Protein AF-A0A7D5MFA1-F1 (afdb_monomer_lite)

Foldseek 3Di:
DPDPPPVVFDPWDDDPHDIDGVDDPVCVVVVCVVVD

Sequence (36 aa):
MSCAGNCAVAPTVIIDRDLYGRVLPSQLDGLLDRYR

pLDDT: mean 93.69, std 4.96, range [71.81, 97.44]

Radius of gyration: 10.09 Å; chains: 1; bounding box: 24×21×21 Å

Structure (mmCIF, N/CA/C/O backbone):
data_AF-A0A7D5MFA1-F1
#
_entry.id   AF-A0A7D5MFA1-F1
#
loop_
_atom_site.group_PDB
_atom_site.id
_atom_site.type_symbol
_atom_site.label_atom_id
_atom_site.label_alt_id
_atom_site.label_comp_id
_atom_site.label_asym_id
_atom_site.label_entity_id
_atom_site.label_seq_id
_atom_site.pdbx_PDB_ins_code
_atom_site.Cartn_x
_atom_site.Cartn_y
_atom_site.Cartn_z
_atom_site.occupancy
_atom_site.B_iso_or_equiv
_atom_site.auth_seq_id
_atom_site.auth_comp_id
_atom_site.auth_asym_id
_atom_site.auth_atom_id
_atom_site.pdbx_PDB_model_num
ATOM 1 N N . MET A 1 1 ? 8.031 -10.520 5.153 1.00 71.81 1 MET A N 1
ATOM 2 C CA . MET A 1 1 ? 8.169 -10.411 3.684 1.00 71.81 1 MET A CA 1
ATOM 3 C C . MET A 1 1 ? 9.150 -9.288 3.397 1.00 71.81 1 MET A C 1
ATOM 5 O O . MET A 1 1 ? 9.013 -8.249 4.025 1.00 71.81 1 MET A O 1
ATOM 9 N N . SER A 1 2 ? 10.123 -9.493 2.505 1.00 81.25 2 SER A N 1
ATOM 10 C CA . SER A 1 2 ? 11.125 -8.461 2.177 1.00 81.25 2 SER A CA 1
ATOM 11 C C . SER A 1 2 ? 10.802 -7.674 0.898 1.00 81.25 2 SER A C 1
ATOM 13 O O . SER A 1 2 ? 11.302 -6.569 0.732 1.00 81.25 2 SER A O 1
ATOM 15 N N . CYS A 1 3 ? 9.976 -8.215 -0.010 1.00 91.00 3 CYS A N 1
ATOM 16 C CA . CYS A 1 3 ? 9.587 -7.563 -1.264 1.00 91.00 3 CYS A CA 1
ATOM 17 C C . CYS A 1 3 ? 8.230 -8.087 -1.764 1.00 91.00 3 CYS A C 1
ATOM 19 O O . CYS A 1 3 ? 7.962 -9.282 -1.658 1.00 91.00 3 CYS A O 1
ATOM 21 N N . ALA A 1 4 ? 7.414 -7.196 -2.337 1.00 93.69 4 ALA A N 1
ATOM 22 C CA . ALA A 1 4 ? 6.117 -7.505 -2.951 1.00 93.69 4 ALA A CA 1
ATOM 23 C C . ALA A 1 4 ? 6.166 -7.588 -4.494 1.00 93.69 4 ALA A C 1
ATOM 25 O O . ALA A 1 4 ? 5.131 -7.731 -5.135 1.00 93.69 4 ALA A O 1
ATOM 26 N N . GLY A 1 5 ? 7.343 -7.429 -5.111 1.00 95.31 5 GLY A N 1
ATOM 27 C CA . GLY A 1 5 ? 7.504 -7.437 -6.574 1.00 95.31 5 GLY A CA 1
ATOM 28 C C . GLY A 1 5 ? 6.837 -6.264 -7.307 1.00 95.31 5 GLY A C 1
ATOM 29 O O . GLY A 1 5 ? 6.777 -6.263 -8.530 1.00 95.31 5 GLY A O 1
ATOM 30 N N . ASN A 1 6 ? 6.353 -5.253 -6.580 1.00 96.12 6 ASN A N 1
ATOM 31 C CA . ASN A 1 6 ? 5.484 -4.193 -7.097 1.00 96.12 6 ASN A CA 1
ATOM 32 C C . ASN A 1 6 ? 6.214 -2.844 -7.278 1.00 96.12 6 ASN A C 1
ATOM 34 O O . ASN A 1 6 ? 5.657 -1.767 -7.063 1.00 96.12 6 ASN A O 1
ATOM 38 N N . CYS A 1 7 ? 7.503 -2.894 -7.630 1.00 94.88 7 CYS A N 1
ATOM 39 C CA . CYS A 1 7 ? 8.420 -1.749 -7.557 1.00 94.88 7 CYS A CA 1
ATOM 40 C C . CYS A 1 7 ? 7.994 -0.543 -8.415 1.00 94.88 7 CYS A C 1
ATOM 42 O O . CYS A 1 7 ? 8.224 0.595 -8.017 1.00 94.88 7 CYS A O 1
ATOM 44 N N . ALA A 1 8 ? 7.341 -0.769 -9.561 1.00 97.38 8 ALA A N 1
ATOM 45 C CA . ALA A 1 8 ? 6.893 0.297 -10.468 1.00 97.38 8 ALA A CA 1
ATOM 46 C C . ALA A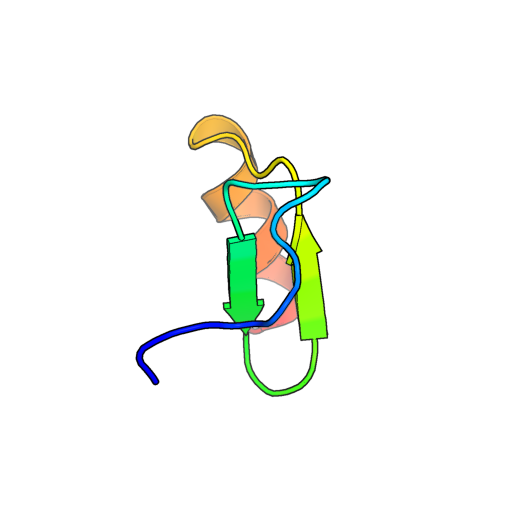 1 8 ? 5.798 1.205 -9.870 1.00 97.38 8 ALA A C 1
ATOM 48 O O . ALA A 1 8 ? 5.540 2.301 -10.371 1.00 97.38 8 ALA A O 1
ATOM 49 N N . V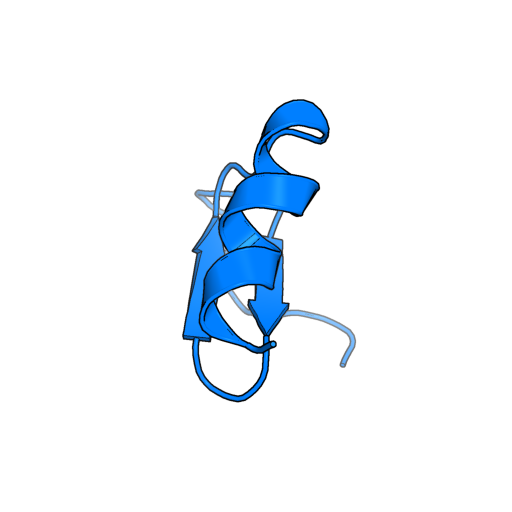AL A 1 9 ? 5.141 0.745 -8.804 1.00 96.56 9 VAL A N 1
ATOM 50 C CA . VAL A 1 9 ? 4.073 1.459 -8.096 1.00 96.56 9 VAL A CA 1
ATOM 51 C C . VAL A 1 9 ? 4.328 1.458 -6.587 1.00 96.56 9 VAL A C 1
ATOM 53 O O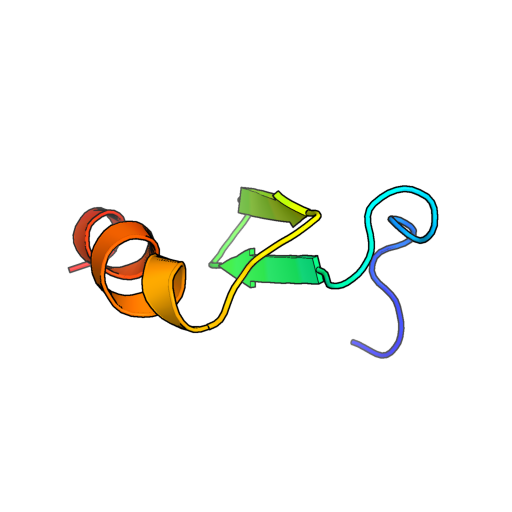 . VAL A 1 9 ? 3.395 1.422 -5.791 1.00 96.56 9 VAL A O 1
ATOM 56 N N . ALA A 1 10 ? 5.592 1.508 -6.169 1.00 94.81 10 ALA A N 1
ATOM 57 C CA . ALA A 1 10 ? 5.927 1.772 -4.774 1.00 94.81 10 ALA A CA 1
ATOM 58 C C . ALA A 1 10 ? 5.417 3.171 -4.331 1.00 94.81 10 ALA A C 1
ATOM 60 O O . ALA A 1 10 ? 5.281 4.061 -5.177 1.00 94.81 10 ALA A O 1
ATOM 61 N N . PRO A 1 11 ? 5.151 3.399 -3.028 1.00 94.81 11 PRO A N 1
ATOM 62 C CA . PRO A 1 11 ? 5.168 2.434 -1.920 1.00 94.81 11 PRO A CA 1
ATOM 63 C C . PRO A 1 11 ? 3.999 1.438 -1.986 1.00 94.81 11 PRO A C 1
ATOM 65 O O . PRO A 1 11 ? 2.949 1.726 -2.561 1.00 94.81 11 PRO A O 1
ATOM 68 N N . THR A 1 12 ? 4.196 0.246 -1.416 1.00 95.50 12 THR A N 1
ATOM 69 C CA . THR A 1 12 ? 3.243 -0.872 -1.488 1.00 95.50 12 THR A CA 1
ATOM 70 C C . THR A 1 12 ? 2.843 -1.365 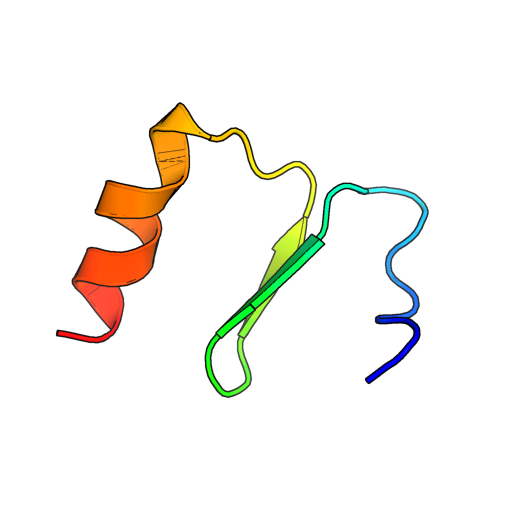-0.103 1.00 95.50 12 THR A C 1
ATOM 72 O O . THR A 1 12 ? 3.700 -1.537 0.761 1.00 95.50 12 THR A O 1
ATOM 75 N N . VAL A 1 13 ? 1.550 -1.635 0.074 1.00 95.31 13 VAL A N 1
ATOM 76 C CA . VAL A 1 13 ? 0.963 -2.241 1.275 1.00 95.31 13 VAL A CA 1
ATOM 77 C C . VAL A 1 13 ? 0.198 -3.497 0.856 1.00 95.31 13 VAL A C 1
ATOM 79 O O . VAL A 1 13 ? -0.477 -3.493 -0.172 1.00 95.31 13 VAL A O 1
ATOM 82 N N . ILE A 1 14 ? 0.319 -4.573 1.636 1.00 94.69 14 ILE A N 1
ATOM 83 C CA . ILE A 1 14 ? -0.484 -5.791 1.477 1.00 94.69 14 ILE A CA 1
ATOM 84 C C . ILE A 1 14 ? -1.325 -5.963 2.734 1.00 94.69 14 ILE A C 1
ATOM 86 O O . ILE A 1 14 ? -0.775 -5.956 3.836 1.00 94.69 14 ILE A O 1
ATOM 90 N N . ILE A 1 15 ? -2.636 -6.109 2.556 1.00 94.94 15 ILE A N 1
ATOM 91 C CA . ILE A 1 15 ? -3.592 -6.382 3.632 1.00 94.94 15 ILE A CA 1
ATOM 92 C C . ILE A 1 15 ? -4.303 -7.682 3.265 1.00 94.94 15 ILE A C 1
ATOM 94 O O . ILE A 1 15 ? -4.893 -7.786 2.192 1.00 94.94 15 ILE A O 1
ATOM 98 N N . ASP A 1 16 ? -4.175 -8.702 4.114 1.00 93.06 16 ASP A N 1
ATOM 99 C CA . ASP A 1 16 ? -4.542 -10.087 3.805 1.00 93.06 16 ASP A CA 1
ATOM 100 C C . ASP A 1 16 ? -3.978 -10.572 2.455 1.00 93.06 16 ASP A C 1
ATOM 102 O O . ASP A 1 16 ? -2.799 -10.919 2.356 1.00 93.06 16 ASP A O 1
ATOM 106 N N . ARG A 1 17 ? -4.815 -10.614 1.411 1.00 92.06 17 ARG A N 1
ATOM 107 C CA . ARG A 1 17 ? -4.452 -11.028 0.044 1.00 92.06 17 ARG A CA 1
ATOM 108 C C . ARG A 1 17 ? -4.510 -9.888 -0.974 1.00 92.06 17 ARG A C 1
ATOM 110 O O . ARG A 1 17 ? -4.193 -10.115 -2.140 1.00 92.06 17 ARG A O 1
ATOM 117 N N . ASP A 1 18 ? -4.897 -8.690 -0.553 1.00 94.75 18 ASP A N 1
ATOM 118 C CA . ASP A 1 18 ? -5.025 -7.527 -1.423 1.00 94.75 18 ASP A CA 1
ATOM 119 C C . ASP A 1 18 ? -3.708 -6.738 -1.483 1.00 94.75 18 ASP A C 1
ATOM 121 O O . ASP A 1 18 ? -3.062 -6.485 -0.463 1.00 94.75 18 ASP A O 1
ATOM 125 N N . LEU A 1 19 ? -3.311 -6.342 -2.697 1.00 94.94 19 LEU A N 1
ATOM 126 C CA . LEU A 1 19 ? -2.073 -5.617 -2.992 1.00 94.94 19 LEU A CA 1
ATOM 127 C C . LEU A 1 19 ? -2.383 -4.177 -3.417 1.00 94.94 19 LEU A C 1
ATOM 129 O O . LEU A 1 19 ? -3.023 -3.954 -4.445 1.00 94.94 19 LEU A O 1
ATOM 133 N N . TYR A 1 20 ? -1.856 -3.201 -2.679 1.00 96.25 20 TYR A N 1
ATOM 134 C CA . TYR A 1 20 ? -2.051 -1.773 -2.934 1.00 96.25 20 TYR A CA 1
ATOM 135 C C . TYR A 1 20 ? -0.724 -1.088 -3.269 1.00 96.25 20 TYR A C 1
ATOM 137 O O . TYR A 1 20 ? 0.246 -1.222 -2.527 1.00 96.25 20 TYR A O 1
ATOM 145 N N . GLY A 1 21 ? -0.671 -0.341 -4.376 1.00 97.06 21 GLY A N 1
ATOM 146 C CA . GLY A 1 21 ? 0.486 0.462 -4.796 1.00 97.06 21 GLY A CA 1
ATOM 147 C C . GLY A 1 21 ? 0.198 1.966 -4.780 1.00 97.06 21 GLY A C 1
ATOM 148 O O . GLY A 1 21 ? -0.960 2.375 -4.778 1.00 97.06 21 GLY A O 1
ATOM 149 N N . ARG A 1 22 ? 1.256 2.786 -4.794 1.00 97.19 22 ARG A N 1
ATOM 150 C CA . ARG A 1 22 ? 1.230 4.260 -4.708 1.00 97.19 22 ARG A CA 1
ATOM 151 C C . ARG A 1 22 ? 0.442 4.773 -3.500 1.00 97.19 22 ARG A C 1
ATOM 153 O O . ARG A 1 22 ? -0.203 5.814 -3.578 1.00 97.19 22 ARG A O 1
ATOM 160 N N . VAL A 1 23 ? 0.489 4.034 -2.395 1.00 96.88 23 VAL A N 1
ATOM 161 C CA . VAL A 1 23 ? -0.284 4.361 -1.194 1.00 96.88 23 VAL A CA 1
ATOM 162 C C . VAL A 1 23 ? 0.261 5.634 -0.549 1.00 96.88 23 VAL A C 1
ATOM 164 O O . VAL A 1 23 ? 1.448 5.730 -0.240 1.00 96.88 23 VAL A O 1
ATOM 167 N N . LEU A 1 24 ? -0.615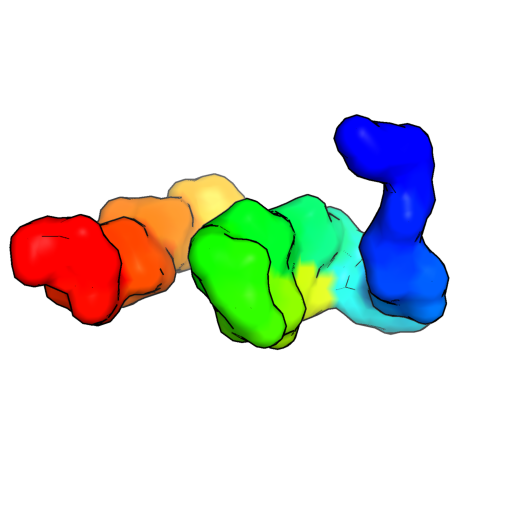 6.607 -0.318 1.00 97.19 24 LEU A N 1
ATOM 168 C CA . LEU A 1 24 ? -0.324 7.802 0.468 1.00 97.19 24 LEU A CA 1
ATOM 169 C C . LEU A 1 24 ? -0.714 7.568 1.937 1.00 97.19 24 LEU A C 1
ATOM 171 O O . LEU A 1 24 ? -1.726 6.914 2.190 1.00 97.19 24 LEU A O 1
ATOM 175 N N . PRO A 1 25 ? 0.003 8.152 2.917 1.00 95.81 25 PRO A N 1
ATOM 176 C CA . PRO A 1 25 ? -0.359 8.023 4.331 1.00 95.81 25 PRO A CA 1
ATOM 177 C C . PRO 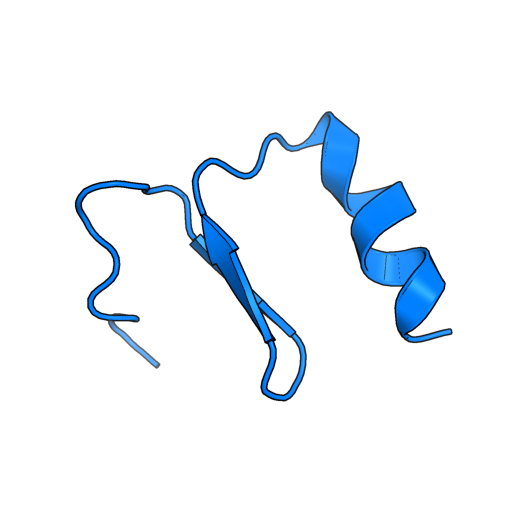A 1 25 ? -1.805 8.437 4.644 1.00 95.81 25 PRO A C 1
ATOM 179 O O . PRO A 1 25 ? -2.467 7.791 5.447 1.00 95.81 25 PRO A O 1
ATOM 182 N N . SER A 1 26 ? -2.328 9.459 3.958 1.00 97.44 26 SER A N 1
ATOM 183 C CA . SER A 1 26 ? -3.708 9.938 4.123 1.00 97.44 26 SER A CA 1
ATOM 184 C C . SER A 1 26 ? -4.785 8.952 3.658 1.00 97.44 26 SER A C 1
ATOM 186 O O . SER A 1 26 ? -5.958 9.160 3.945 1.00 97.44 26 SER A O 1
ATOM 188 N N . GLN A 1 27 ? -4.417 7.896 2.928 1.00 96.19 27 GLN A N 1
ATOM 189 C CA . GLN A 1 27 ? -5.349 6.880 2.432 1.00 96.19 27 GLN A CA 1
ATOM 190 C C . GLN A 1 27 ? -5.483 5.685 3.382 1.00 96.19 27 GLN A C 1
ATOM 192 O O . GLN A 1 27 ? -6.334 4.830 3.150 1.00 96.19 27 GLN A O 1
ATOM 197 N N . LEU A 1 28 ? -4.647 5.597 4.424 1.00 93.25 28 LEU A N 1
ATOM 198 C CA . LEU A 1 28 ? -4.562 4.403 5.262 1.00 93.25 28 LEU A CA 1
ATOM 199 C C . LEU A 1 28 ? -5.871 4.121 6.008 1.00 93.25 28 LEU A C 1
ATOM 201 O O . LEU A 1 28 ? -6.331 2.984 5.990 1.00 93.25 28 LEU A O 1
ATOM 205 N N . ASP A 1 29 ? -6.500 5.148 6.585 1.00 95.00 29 ASP A N 1
ATOM 206 C CA . ASP A 1 29 ? -7.759 4.984 7.323 1.00 95.00 29 ASP A CA 1
ATOM 207 C C . ASP A 1 29 ? -8.862 4.402 6.425 1.00 95.00 29 ASP A C 1
ATOM 209 O O . ASP A 1 29 ? -9.483 3.400 6.776 1.00 95.00 29 ASP A O 1
ATOM 213 N N . GLY A 1 30 ? -9.029 4.951 5.217 1.00 95.75 30 GLY A N 1
ATOM 214 C CA . GLY A 1 30 ? -10.023 4.463 4.256 1.00 95.75 30 GLY A CA 1
ATOM 215 C C . GLY A 1 30 ? -9.705 3.082 3.671 1.00 95.75 30 GLY A C 1
ATOM 216 O O . GLY A 1 30 ? -10.618 2.330 3.342 1.00 95.75 30 GLY A O 1
ATOM 217 N N . LEU A 1 31 ? -8.424 2.711 3.551 1.00 95.00 31 LEU A N 1
ATOM 218 C CA . LEU A 1 31 ? -8.030 1.353 3.154 1.00 95.00 31 LEU A CA 1
ATOM 219 C C . LEU A 1 31 ? -8.423 0.321 4.220 1.00 95.00 31 LEU A C 1
ATOM 221 O O . LEU A 1 31 ? -8.868 -0.774 3.876 1.00 95.00 31 LEU A O 1
ATOM 225 N N . LEU A 1 32 ? -8.269 0.670 5.500 1.00 95.00 32 LEU A N 1
ATOM 226 C CA . LEU A 1 32 ? -8.544 -0.221 6.629 1.00 95.00 32 LEU A CA 1
ATOM 227 C C . LEU A 1 32 ? -10.041 -0.414 6.902 1.00 95.00 32 LEU A C 1
ATOM 229 O O . LEU A 1 32 ? -10.413 -1.445 7.456 1.00 95.00 32 LEU A O 1
ATOM 233 N N . ASP A 1 33 ? -10.905 0.507 6.470 1.00 95.56 33 ASP A N 1
ATOM 234 C CA . ASP A 1 33 ? -12.363 0.390 6.634 1.00 95.56 33 ASP A CA 1
ATOM 235 C C . ASP A 1 33 ? -12.948 -0.892 6.024 1.00 95.56 33 ASP A C 1
ATOM 237 O O . ASP A 1 33 ? -13.955 -1.405 6.507 1.00 95.56 33 ASP A O 1
ATOM 241 N N . ARG A 1 34 ? -12.301 -1.453 4.995 1.00 91.62 34 ARG A N 1
ATOM 242 C CA . ARG A 1 34 ? -12.724 -2.706 4.352 1.00 91.62 34 ARG A CA 1
ATOM 243 C C . ARG A 1 34 ? -12.489 -3.957 5.212 1.00 91.62 34 ARG A C 1
ATOM 245 O O . ARG A 1 34 ? -13.090 -4.991 4.931 1.00 91.62 34 ARG A O 1
ATOM 252 N N . TYR A 1 35 ? -11.620 -3.873 6.217 1.00 90.69 35 TYR A N 1
ATOM 253 C CA . TYR A 1 35 ? -11.155 -5.013 7.021 1.00 90.69 35 TYR A CA 1
ATOM 254 C C . TYR A 1 35 ? -11.580 -4.922 8.493 1.00 90.69 35 TYR A C 1
ATOM 256 O O . TYR A 1 35 ? -11.050 -5.652 9.331 1.00 90.69 35 TYR A O 1
ATOM 264 N N . ARG A 1 36 ? -12.486 -3.994 8.813 1.00 84.06 36 ARG A N 1
ATOM 265 C CA . ARG A 1 36 ? -13.080 -3.846 10.144 1.00 84.06 36 ARG A CA 1
ATOM 266 C C . ARG A 1 36 ? -14.155 -4.890 10.424 1.00 84.06 36 ARG A C 1
ATOM 268 O O . ARG A 1 36 ? -14.873 -5.277 9.476 1.00 84.06 36 ARG A O 1
#

Secondary structure (DSSP, 8-state):
----S-GGG-SEEEETTEEEES--GGGHHHHHGGG-